Protein AF-A0A1I0D9M2-F1 (afdb_monomer_lite)

Structure (mmCIF, N/CA/C/O backbone):
data_AF-A0A1I0D9M2-F1
#
_entry.id   AF-A0A1I0D9M2-F1
#
loop_
_atom_site.group_PDB
_atom_site.id
_atom_site.type_symbol
_atom_site.label_atom_id
_atom_site.label_alt_id
_atom_site.label_comp_id
_atom_site.label_asym_id
_atom_site.label_entity_id
_atom_site.label_seq_id
_atom_site.pdbx_PDB_ins_code
_atom_site.Cartn_x
_atom_site.Cartn_y
_atom_site.Cartn_z
_atom_site.occupancy
_atom_site.B_iso_or_equiv
_atom_site.auth_seq_id
_atom_site.auth_comp_id
_atom_site.auth_asym_id
_atom_site.auth_atom_id
_atom_site.pdbx_PDB_model_num
ATOM 1 N N . MET A 1 1 ? -16.842 5.590 46.474 1.00 37.91 1 MET A N 1
ATOM 2 C CA . MET A 1 1 ? -18.288 5.302 46.517 1.00 37.91 1 MET A CA 1
ATOM 3 C C . MET A 1 1 ? -18.590 4.373 45.359 1.00 37.91 1 MET A C 1
ATOM 5 O O . MET A 1 1 ? -18.649 4.820 44.225 1.00 37.91 1 MET A O 1
ATOM 9 N N . SER A 1 2 ? -18.630 3.073 45.636 1.00 56.66 2 SER A N 1
ATOM 10 C CA . SER A 1 2 ? -19.071 2.059 44.683 1.00 56.66 2 SER A CA 1
ATOM 11 C C . SER A 1 2 ? -20.592 2.097 44.621 1.00 56.66 2 SER A C 1
ATOM 13 O O . SER A 1 2 ? -21.232 1.886 45.650 1.00 56.66 2 SER A O 1
ATOM 15 N N . ASN A 1 3 ? -21.159 2.351 43.448 1.00 47.12 3 ASN A N 1
ATOM 16 C CA . ASN A 1 3 ? -22.580 2.135 43.222 1.00 47.12 3 ASN A CA 1
ATOM 17 C C . ASN A 1 3 ? -22.729 1.269 41.973 1.00 47.12 3 ASN A C 1
ATOM 19 O O . ASN A 1 3 ? -22.484 1.724 40.862 1.00 47.12 3 ASN A O 1
ATOM 23 N N . GLN A 1 4 ? -23.088 0.006 42.185 1.00 70.19 4 GLN A N 1
ATOM 24 C CA . GLN A 1 4 ? -23.705 -0.838 41.171 1.00 70.19 4 GLN A CA 1
ATOM 25 C C . GLN A 1 4 ? -25.110 -1.210 41.658 1.00 70.19 4 GLN A C 1
ATOM 27 O O . GLN A 1 4 ? -25.259 -1.645 42.801 1.00 70.19 4 GLN A O 1
ATOM 32 N N . SER A 1 5 ? -26.104 -1.028 40.779 1.00 58.12 5 SER A N 1
ATOM 33 C CA . SER A 1 5 ? -27.363 -1.788 40.577 1.00 58.12 5 SER A CA 1
ATOM 34 C C . SER A 1 5 ? -28.495 -0.832 40.157 1.00 58.12 5 SER A C 1
ATOM 36 O O . SER A 1 5 ? -28.705 0.185 40.807 1.00 58.12 5 SER A O 1
ATOM 38 N N . GLY A 1 6 ? -29.267 -1.057 39.092 1.00 60.34 6 GLY A N 1
ATOM 39 C CA . GLY A 1 6 ? -29.330 -2.135 38.101 1.00 60.34 6 GLY A CA 1
ATOM 40 C C . GLY A 1 6 ? -30.420 -1.799 37.062 1.00 60.34 6 GLY A C 1
ATOM 41 O O . GLY A 1 6 ? -31.226 -0.908 37.317 1.00 60.34 6 GLY A O 1
ATOM 42 N N . TRP A 1 7 ? -30.448 -2.536 35.942 1.00 66.62 7 TRP A N 1
ATOM 43 C CA . TRP A 1 7 ? -31.345 -2.438 34.761 1.00 66.62 7 TRP A CA 1
ATOM 44 C C . TRP A 1 7 ? -30.847 -1.660 33.529 1.00 66.62 7 TRP A C 1
ATOM 46 O O . TRP A 1 7 ? -31.574 -1.606 32.539 1.00 66.62 7 TRP A O 1
ATOM 56 N N . ASP A 1 8 ? -29.626 -1.136 33.514 1.00 71.88 8 ASP A N 1
ATOM 57 C CA . ASP A 1 8 ? -29.024 -0.517 32.329 1.00 71.88 8 ASP A CA 1
ATOM 58 C C . ASP A 1 8 ? -27.836 -1.329 31.784 1.00 71.88 8 ASP A C 1
ATOM 60 O O . ASP A 1 8 ? -27.004 -1.844 32.530 1.00 71.88 8 ASP A O 1
ATOM 64 N N . ILE A 1 9 ? -27.781 -1.475 30.456 1.00 75.94 9 ILE A N 1
ATOM 65 C CA . ILE A 1 9 ? -26.608 -1.980 29.736 1.00 75.94 9 ILE A CA 1
ATOM 66 C C . ILE A 1 9 ? -25.934 -0.762 29.107 1.00 75.94 9 ILE A C 1
ATOM 68 O O . ILE A 1 9 ? -26.448 -0.207 28.135 1.00 75.94 9 ILE A O 1
ATOM 72 N N . ASP A 1 10 ? -24.788 -0.349 29.646 1.00 81.12 10 ASP A N 1
ATOM 73 C CA . ASP A 1 10 ? -23.969 0.692 29.029 1.00 81.12 10 ASP A CA 1
ATOM 74 C C . ASP A 1 10 ? -23.190 0.117 27.838 1.00 81.12 10 ASP A C 1
ATOM 76 O O . ASP A 1 10 ? -22.156 -0.538 27.984 1.00 81.12 10 ASP A O 1
ATOM 80 N N . LEU A 1 11 ? -23.711 0.364 26.637 1.00 87.56 11 LEU A N 1
ATOM 81 C CA . LEU A 1 11 ? -23.088 -0.057 25.386 1.00 87.56 11 LEU A CA 1
ATOM 82 C C . LEU A 1 11 ? -21.946 0.868 24.943 1.00 87.56 11 LEU A C 1
ATOM 84 O O . LEU A 1 11 ? -21.278 0.539 23.969 1.00 87.56 11 LEU A O 1
ATOM 88 N N . SER A 1 12 ? -21.696 2.002 25.606 1.00 88.31 12 SER A N 1
ATOM 89 C CA . SER A 1 12 ? -20.706 2.986 25.140 1.00 88.31 12 SER A CA 1
ATOM 90 C C . SER A 1 12 ? -19.287 2.416 25.107 1.00 88.31 12 SER A C 1
ATOM 92 O O . SER A 1 12 ? -18.595 2.530 24.098 1.00 88.31 12 SER A O 1
ATOM 94 N N . SER A 1 13 ? -18.885 1.715 26.168 1.00 85.38 13 SER A N 1
ATOM 95 C CA . SER A 1 13 ? -17.588 1.035 26.245 1.00 85.38 13 SER A CA 1
ATOM 96 C C . SER A 1 13 ? -17.440 -0.065 25.188 1.00 85.38 13 SER A C 1
ATOM 98 O O . SER A 1 13 ? -16.387 -0.196 24.563 1.00 85.38 13 SER A O 1
ATOM 100 N N . LEU A 1 14 ? -18.517 -0.814 24.928 1.00 88.31 14 LEU A N 1
ATOM 101 C CA . LEU A 1 14 ? -18.558 -1.821 23.873 1.00 88.31 14 LEU A CA 1
ATOM 102 C C . LEU A 1 14 ? -18.393 -1.162 22.497 1.00 88.31 14 LEU A C 1
ATOM 104 O O . LEU A 1 14 ? -17.526 -1.569 21.732 1.00 88.31 14 LEU A O 1
ATOM 108 N N . LEU A 1 15 ? -19.169 -0.119 22.198 1.00 89.94 15 LEU A N 1
ATOM 109 C CA . LEU A 1 15 ? -19.098 0.620 20.934 1.00 89.94 15 LEU A CA 1
ATOM 110 C C . LEU A 1 15 ? -17.716 1.230 20.695 1.00 89.94 15 LEU A C 1
ATOM 112 O O . LEU A 1 15 ? -17.219 1.164 19.571 1.00 89.94 15 LEU A O 1
ATOM 116 N N . GLN A 1 16 ? -17.077 1.760 21.741 1.00 89.88 16 GLN A N 1
ATOM 117 C CA . GLN A 1 16 ? -15.710 2.266 21.647 1.00 89.88 16 GLN A CA 1
ATOM 118 C C . GLN A 1 16 ? -14.741 1.136 21.290 1.00 89.88 16 GLN A C 1
ATOM 120 O O . GLN A 1 16 ? -14.018 1.247 20.310 1.00 89.88 16 GLN A O 1
ATOM 125 N N . SER A 1 17 ? -14.804 0.004 22.002 1.00 89.25 17 SER A N 1
ATOM 126 C CA . SER A 1 17 ? -13.915 -1.135 21.736 1.00 89.25 17 SER A CA 1
ATOM 127 C C . SER A 1 17 ? -14.071 -1.710 20.324 1.00 89.25 17 SER A C 1
ATOM 129 O O . SER A 1 17 ? -13.096 -2.142 19.718 1.00 89.25 17 SER A O 1
ATOM 131 N N . TYR A 1 18 ? -15.289 -1.714 19.775 1.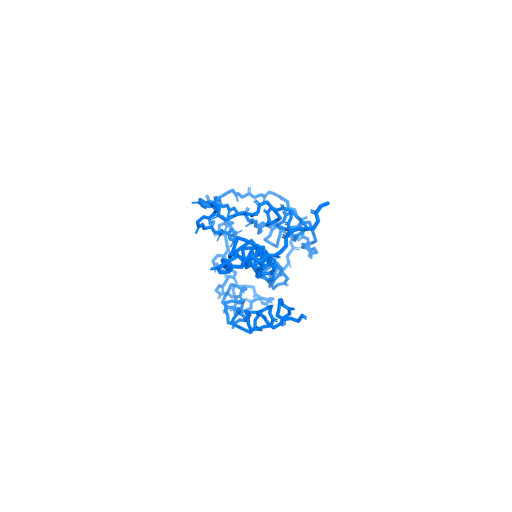00 91.00 18 TYR A N 1
ATOM 132 C CA . TYR A 1 18 ? -15.520 -2.137 18.395 1.00 91.00 18 TYR A CA 1
ATOM 133 C C . TYR A 1 18 ? -15.001 -1.105 17.395 1.00 91.00 18 TYR A C 1
ATOM 135 O O . TYR A 1 18 ? -14.408 -1.502 16.398 1.00 91.00 18 TYR A O 1
ATOM 143 N N . SER A 1 19 ? -15.189 0.189 17.663 1.00 91.25 19 SER A N 1
ATOM 144 C CA . SER A 1 1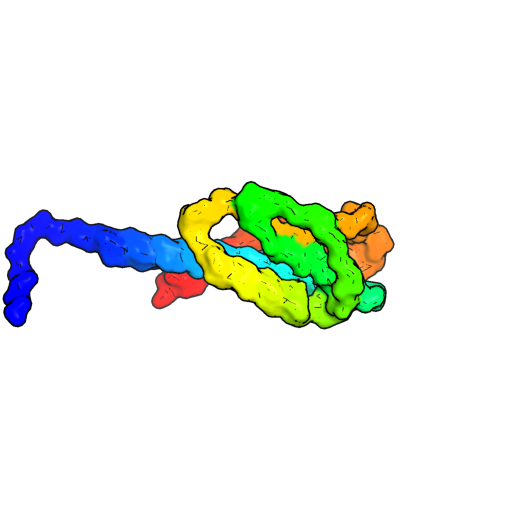9 ? -14.644 1.264 16.823 1.00 91.25 19 SER A CA 1
ATOM 145 C C . SER A 1 19 ? -13.118 1.191 16.754 1.00 91.25 19 SER A C 1
ATOM 147 O O . SER A 1 19 ? -12.569 1.156 15.659 1.00 91.25 19 SER A O 1
ATOM 149 N N . ASP A 1 20 ? -12.447 1.044 17.899 1.00 92.19 20 ASP A N 1
ATOM 150 C CA . ASP A 1 20 ? -10.984 0.945 17.968 1.00 92.19 20 ASP A CA 1
ATOM 151 C C . ASP A 1 20 ? -10.468 -0.267 17.173 1.00 92.19 20 ASP A C 1
ATOM 153 O O . ASP A 1 20 ? -9.530 -0.162 16.387 1.00 92.19 20 ASP A O 1
ATOM 157 N N . ARG A 1 21 ? -11.138 -1.421 17.299 1.00 93.69 21 ARG A N 1
ATOM 158 C CA . ARG A 1 21 ? -10.778 -2.638 16.552 1.00 93.69 21 ARG A CA 1
ATOM 159 C C . ARG A 1 21 ? -11.016 -2.500 15.051 1.00 93.69 21 ARG A C 1
ATOM 161 O O . ARG A 1 21 ? -10.276 -3.091 14.269 1.00 93.69 21 ARG A O 1
ATOM 168 N N . LEU A 1 22 ? -12.045 -1.764 14.633 1.00 93.75 22 LEU A N 1
ATOM 169 C CA . LEU A 1 22 ? -12.274 -1.470 13.217 1.00 93.75 22 LEU A CA 1
ATOM 170 C C . LEU A 1 22 ? -11.197 -0.530 12.669 1.00 93.75 22 LEU A C 1
ATOM 172 O O . LEU A 1 22 ? -10.699 -0.770 11.569 1.00 93.75 22 LEU A O 1
ATOM 176 N N . ASP A 1 23 ? -10.794 0.480 13.439 1.00 95.06 23 ASP A N 1
ATOM 177 C CA . ASP A 1 23 ? -9.702 1.377 13.064 1.00 95.06 23 ASP A CA 1
ATOM 178 C C . ASP A 1 23 ? -8.386 0.602 12.904 1.00 95.06 23 ASP A C 1
ATOM 180 O O . ASP A 1 23 ? -7.710 0.738 11.881 1.00 95.06 23 ASP A O 1
ATOM 184 N N . ASP A 1 24 ? -8.055 -0.269 13.859 1.00 95.88 24 ASP A N 1
ATOM 185 C CA . ASP A 1 24 ? -6.876 -1.136 13.785 1.00 95.88 24 ASP A CA 1
ATOM 186 C C . ASP A 1 24 ? -6.946 -2.090 12.586 1.00 95.88 24 ASP A C 1
ATOM 188 O O . ASP A 1 24 ? -5.973 -2.228 11.842 1.00 95.88 24 ASP A O 1
ATOM 192 N N . PHE A 1 25 ? -8.112 -2.693 12.332 1.00 97.06 25 PHE A N 1
ATOM 193 C CA . PHE A 1 25 ? -8.329 -3.560 11.173 1.00 97.06 25 PHE A CA 1
ATOM 194 C C . PHE A 1 25 ? -8.019 -2.835 9.858 1.00 97.06 25 PHE A C 1
ATOM 196 O O . PHE A 1 25 ? -7.283 -3.360 9.016 1.00 97.06 25 PHE A O 1
ATOM 203 N N . VAL A 1 26 ? -8.552 -1.623 9.679 1.00 97.19 26 VAL A N 1
ATOM 204 C CA . VAL A 1 26 ? -8.356 -0.826 8.460 1.00 97.19 26 VAL A CA 1
ATOM 205 C C . VAL A 1 26 ? -6.890 -0.432 8.295 1.00 97.19 26 VAL A C 1
ATOM 207 O O . VAL A 1 26 ? -6.340 -0.582 7.200 1.00 97.19 26 VAL A O 1
ATOM 210 N N . LYS A 1 27 ? -6.229 0.008 9.372 1.00 97.75 27 LYS A N 1
ATOM 211 C CA . LYS A 1 27 ? -4.800 0.364 9.362 1.00 97.75 27 LYS A CA 1
ATOM 212 C C . LYS A 1 27 ? -3.925 -0.829 8.982 1.00 97.75 27 LYS A C 1
ATOM 214 O O . LYS A 1 27 ? -3.084 -0.714 8.090 1.00 97.75 27 LYS A O 1
ATOM 219 N N . MET A 1 28 ? -4.160 -1.987 9.602 1.00 97.94 28 MET A N 1
ATOM 220 C CA . MET A 1 28 ? -3.420 -3.221 9.323 1.00 97.94 28 MET A CA 1
ATOM 221 C C . MET A 1 28 ? -3.625 -3.694 7.882 1.00 97.94 28 MET A C 1
ATOM 223 O O . MET A 1 28 ? -2.655 -4.030 7.197 1.00 97.94 28 MET A O 1
ATOM 227 N N . LEU A 1 29 ? -4.870 -3.694 7.394 1.00 98.44 29 LEU A N 1
ATOM 228 C CA . LEU A 1 29 ? -5.174 -4.108 6.026 1.00 98.44 29 LEU A CA 1
ATOM 229 C C . LEU A 1 29 ? -4.543 -3.153 5.008 1.00 98.44 29 LEU A C 1
ATOM 231 O O . LEU A 1 29 ? -3.881 -3.606 4.071 1.00 98.44 29 LEU A O 1
ATOM 235 N N . GLY A 1 30 ? -4.688 -1.842 5.217 1.00 98.44 30 GLY A N 1
ATOM 236 C CA . GLY A 1 30 ? -4.091 -0.812 4.369 1.00 98.44 30 GLY A CA 1
ATOM 237 C C . GLY A 1 30 ? -2.571 -0.941 4.286 1.00 98.44 30 GLY A C 1
ATOM 238 O O . GLY A 1 30 ? -2.009 -0.925 3.188 1.00 98.44 30 GLY A O 1
ATOM 239 N N . LEU A 1 31 ? -1.900 -1.164 5.423 1.00 98.69 31 LEU A N 1
ATOM 240 C CA . LEU A 1 31 ? -0.451 -1.360 5.457 1.00 98.69 31 LEU A CA 1
ATOM 241 C C . LEU A 1 31 ? -0.040 -2.608 4.677 1.00 98.69 31 LEU A C 1
ATOM 243 O O . LEU A 1 31 ? 0.965 -2.595 3.962 1.00 98.69 31 LEU A O 1
ATOM 247 N N . ARG A 1 32 ? -0.799 -3.698 4.811 1.00 98.56 32 ARG A N 1
ATOM 248 C CA . ARG A 1 32 ? -0.489 -4.967 4.150 1.00 98.56 32 ARG A CA 1
ATOM 249 C C . ARG A 1 32 ? -0.650 -4.870 2.637 1.00 98.56 32 ARG A C 1
ATOM 251 O O . ARG A 1 32 ? 0.225 -5.335 1.905 1.00 98.56 32 ARG A O 1
ATOM 258 N N . VAL A 1 33 ? -1.697 -4.183 2.177 1.00 98.81 33 VAL A N 1
ATOM 259 C CA . VAL A 1 33 ? -1.899 -3.850 0.760 1.00 98.81 33 VAL A CA 1
ATOM 260 C C . VAL A 1 33 ? -0.750 -2.988 0.243 1.00 98.81 33 VAL A C 1
ATOM 262 O O . VAL A 1 33 ? -0.103 -3.379 -0.728 1.00 98.81 33 VAL A O 1
ATOM 265 N N . LEU A 1 34 ? -0.432 -1.870 0.909 1.00 98.81 34 LEU A N 1
ATOM 266 C CA . LEU A 1 34 ? 0.679 -0.996 0.514 1.00 98.81 34 LEU A CA 1
ATOM 267 C C . LEU A 1 34 ? 1.999 -1.771 0.432 1.00 98.81 34 LEU A C 1
ATOM 269 O O . LEU A 1 34 ? 2.701 -1.706 -0.576 1.00 98.81 34 LEU A O 1
ATOM 273 N N . SER A 1 35 ? 2.320 -2.534 1.474 1.00 98.69 35 SER A N 1
ATOM 274 C CA . SER A 1 35 ? 3.551 -3.323 1.543 1.00 98.69 35 SER A CA 1
ATOM 275 C C . SER A 1 35 ? 3.615 -4.347 0.411 1.00 98.69 35 SER A C 1
ATOM 277 O O . SER A 1 35 ? 4.655 -4.496 -0.225 1.00 98.69 35 SER A O 1
ATOM 279 N N . SER A 1 36 ? 2.505 -5.020 0.102 1.00 98.75 36 SER A N 1
ATOM 280 C CA . SER A 1 36 ? 2.429 -5.974 -1.007 1.00 98.75 36 SER A CA 1
ATOM 281 C C . SER A 1 36 ? 2.686 -5.299 -2.360 1.00 98.75 36 SER A C 1
ATOM 283 O O . SER A 1 36 ? 3.534 -5.769 -3.124 1.00 98.75 36 SER A O 1
ATOM 285 N N . LEU A 1 37 ? 2.051 -4.152 -2.621 1.00 98.69 37 LEU A N 1
ATOM 286 C CA . LEU A 1 37 ? 2.251 -3.374 -3.848 1.00 98.69 37 LEU A CA 1
ATOM 287 C C . LEU A 1 37 ? 3.711 -2.934 -4.004 1.00 98.69 37 LEU A C 1
ATOM 289 O O . LEU A 1 37 ? 4.325 -3.156 -5.052 1.00 98.69 37 LEU A O 1
ATOM 293 N N . VAL A 1 38 ? 4.300 -2.372 -2.947 1.00 98.50 38 VAL A N 1
ATOM 294 C CA . VAL A 1 38 ? 5.696 -1.914 -2.922 1.00 98.50 38 VAL A CA 1
ATOM 295 C C . VAL A 1 38 ? 6.657 -3.080 -3.158 1.00 98.50 38 VAL A C 1
ATOM 297 O O . VAL A 1 38 ? 7.543 -2.999 -4.014 1.00 98.50 38 VAL A O 1
ATOM 300 N N . MET A 1 39 ? 6.473 -4.195 -2.451 1.00 98.50 39 MET A N 1
ATOM 301 C CA . MET A 1 39 ? 7.400 -5.328 -2.509 1.00 98.50 39 MET A CA 1
ATOM 302 C C . MET A 1 39 ? 7.298 -6.128 -3.811 1.00 98.50 39 MET A C 1
ATOM 304 O O . MET A 1 39 ? 8.315 -6.638 -4.284 1.00 98.50 39 MET A O 1
ATOM 308 N N . LYS A 1 40 ? 6.115 -6.198 -4.431 1.00 98.44 40 LYS A N 1
ATOM 309 C CA . LYS A 1 40 ? 5.918 -6.827 -5.751 1.00 98.44 40 LYS A CA 1
ATOM 310 C C . LYS A 1 40 ? 6.277 -5.903 -6.915 1.00 98.44 40 LYS A C 1
ATOM 312 O O . LYS A 1 40 ? 6.449 -6.375 -8.037 1.00 98.44 40 LYS A O 1
ATOM 317 N N . SER A 1 41 ? 6.408 -4.600 -6.669 1.00 98.38 41 SER A N 1
ATOM 318 C CA . SER A 1 41 ? 6.794 -3.643 -7.704 1.00 98.38 41 SER A CA 1
ATOM 319 C C . SER A 1 41 ? 8.187 -3.955 -8.263 1.00 98.38 41 SER A C 1
ATOM 321 O O . SER A 1 41 ? 9.108 -4.216 -7.479 1.00 98.38 41 SER A O 1
ATOM 323 N N . PRO A 1 42 ? 8.376 -3.891 -9.593 1.00 98.00 42 PRO A N 1
ATOM 324 C CA . PRO A 1 42 ? 9.677 -4.096 -10.214 1.00 98.00 42 PRO A CA 1
ATOM 325 C C . PRO A 1 42 ? 10.661 -2.993 -9.811 1.00 98.00 42 PRO A C 1
ATOM 327 O O . PRO A 1 42 ? 10.277 -1.840 -9.596 1.00 98.00 42 PRO A O 1
ATOM 330 N N . VAL A 1 43 ? 11.947 -3.339 -9.752 1.00 97.69 43 VAL A N 1
ATOM 331 C CA . VAL A 1 43 ? 13.012 -2.390 -9.409 1.00 97.69 43 VAL A CA 1
ATOM 332 C C . VAL A 1 43 ? 13.960 -2.210 -10.581 1.00 97.69 43 VAL A C 1
ATOM 334 O O . VAL A 1 43 ? 14.570 -3.166 -11.054 1.00 97.69 43 VAL A O 1
ATOM 337 N N . ASP A 1 44 ? 14.108 -0.958 -10.999 1.00 96.25 44 ASP A N 1
ATOM 338 C CA . ASP A 1 44 ? 15.197 -0.489 -11.858 1.00 96.25 44 ASP A CA 1
ATOM 339 C C . ASP A 1 44 ? 16.026 0.562 -11.093 1.00 96.25 44 ASP A C 1
ATOM 341 O O . ASP A 1 44 ? 16.926 0.234 -10.308 1.00 96.25 44 ASP A O 1
ATOM 345 N N . THR A 1 45 ? 15.631 1.834 -11.186 1.00 97.25 45 THR A N 1
ATOM 346 C CA . THR A 1 45 ? 16.200 2.925 -10.378 1.00 97.25 45 THR A CA 1
ATOM 347 C C . THR A 1 45 ? 15.634 2.973 -8.958 1.00 97.25 45 THR A C 1
ATOM 349 O O . THR A 1 45 ? 16.277 3.513 -8.063 1.00 97.25 45 THR A O 1
ATOM 352 N N . GLY A 1 46 ? 14.457 2.377 -8.741 1.00 97.62 46 GLY A N 1
ATOM 353 C CA . GLY A 1 46 ? 13.669 2.502 -7.511 1.00 97.62 46 GLY A CA 1
ATOM 354 C C . GLY A 1 46 ? 12.561 3.558 -7.590 1.00 97.62 46 GLY A C 1
ATOM 355 O O . GLY A 1 46 ? 11.798 3.681 -6.640 1.00 97.62 46 GLY A O 1
ATOM 356 N N . ARG A 1 47 ? 12.423 4.288 -8.710 1.00 97.94 47 ARG A N 1
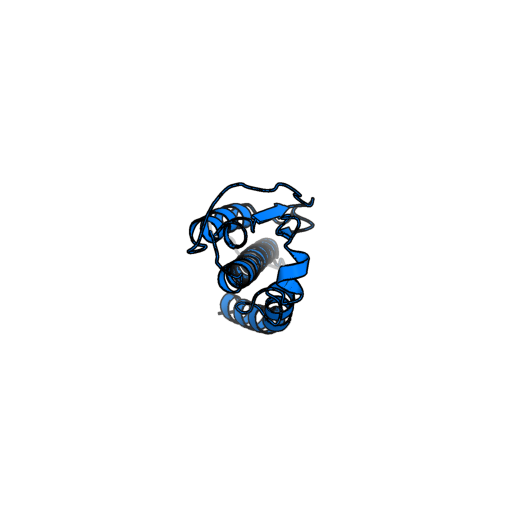ATOM 357 C CA . ARG A 1 47 ? 11.397 5.340 -8.873 1.00 97.94 47 ARG A CA 1
ATOM 358 C C . ARG A 1 47 ? 9.972 4.801 -8.767 1.00 97.94 47 ARG A C 1
ATOM 360 O O . ARG A 1 47 ? 9.164 5.354 -8.032 1.00 97.94 47 ARG A O 1
ATOM 367 N N . PHE A 1 48 ? 9.681 3.698 -9.462 1.00 98.38 48 PHE A N 1
ATOM 368 C CA . PHE A 1 48 ? 8.344 3.101 -9.455 1.00 98.38 48 PHE A CA 1
ATOM 369 C C . PHE A 1 48 ? 7.944 2.593 -8.069 1.00 98.38 48 PHE A C 1
ATOM 371 O O . PHE A 1 48 ? 6.933 3.025 -7.525 1.00 98.38 48 PHE A O 1
ATOM 378 N N . ARG A 1 49 ? 8.783 1.742 -7.464 1.00 98.19 49 ARG A N 1
ATOM 379 C CA . ARG A 1 49 ? 8.597 1.260 -6.087 1.00 98.19 49 ARG A CA 1
ATOM 380 C C . ARG A 1 49 ? 8.470 2.417 -5.087 1.00 98.19 49 ARG A C 1
ATOM 382 O O . ARG A 1 49 ? 7.642 2.339 -4.188 1.00 98.19 49 ARG A O 1
ATOM 389 N N . GLY A 1 50 ? 9.237 3.487 -5.299 1.00 97.81 50 GLY A N 1
ATOM 390 C CA . GLY A 1 50 ? 9.270 4.713 -4.501 1.00 97.81 50 GLY A CA 1
ATOM 391 C C . GLY A 1 50 ? 8.059 5.651 -4.611 1.00 97.81 50 GLY A C 1
ATOM 392 O O . GLY A 1 50 ? 8.028 6.650 -3.897 1.00 97.81 50 GLY A O 1
ATOM 393 N N . ASN A 1 5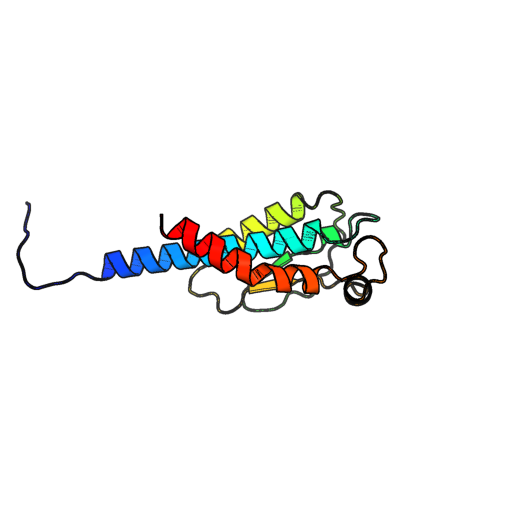1 ? 7.107 5.384 -5.512 1.00 98.00 51 ASN A N 1
ATOM 394 C CA . ASN A 1 51 ? 6.000 6.302 -5.830 1.00 98.00 51 ASN A CA 1
ATOM 395 C C . ASN A 1 51 ? 4.630 5.867 -5.298 1.00 98.00 51 ASN A C 1
ATOM 397 O O . ASN A 1 51 ? 3.661 6.616 -5.443 1.00 98.00 51 ASN A O 1
ATOM 401 N N . TRP A 1 52 ? 4.535 4.688 -4.678 1.00 98.31 52 TRP A N 1
ATOM 402 C CA . TRP A 1 52 ? 3.319 4.334 -3.953 1.00 98.31 52 TRP A CA 1
ATOM 403 C C . TRP A 1 52 ? 3.122 5.284 -2.775 1.00 98.31 52 TRP A C 1
ATOM 405 O O . TRP A 1 52 ? 4.074 5.612 -2.073 1.00 98.31 52 TRP A O 1
ATOM 415 N N . HIS A 1 53 ? 1.894 5.731 -2.558 1.00 97.88 53 HIS A N 1
ATOM 416 C CA . HIS A 1 53 ? 1.552 6.573 -1.418 1.00 97.88 53 HIS A CA 1
ATOM 417 C C . HIS A 1 53 ? 0.076 6.414 -1.057 1.00 97.88 53 HIS A C 1
ATOM 419 O O . HIS A 1 53 ? -0.719 5.890 -1.843 1.00 97.88 53 HIS A O 1
ATOM 425 N N . VAL A 1 54 ? -0.262 6.847 0.158 1.00 98.38 54 VAL A N 1
ATOM 426 C CA . VAL A 1 54 ? -1.611 6.771 0.722 1.00 98.38 54 VAL A CA 1
ATOM 427 C C . VAL A 1 54 ? -2.218 8.169 0.765 1.00 98.38 54 VAL A C 1
ATOM 429 O O . VAL A 1 54 ? -1.555 9.115 1.187 1.00 98.38 54 VAL A O 1
ATOM 432 N N . SER A 1 55 ? -3.478 8.297 0.358 1.00 97.94 55 SER A N 1
ATOM 433 C CA . SER A 1 55 ? -4.275 9.518 0.525 1.00 97.94 55 SER A CA 1
ATOM 434 C C . SER A 1 55 ? -5.699 9.181 0.975 1.00 97.94 55 SER A C 1
ATOM 436 O O . SER A 1 55 ? -6.162 8.049 0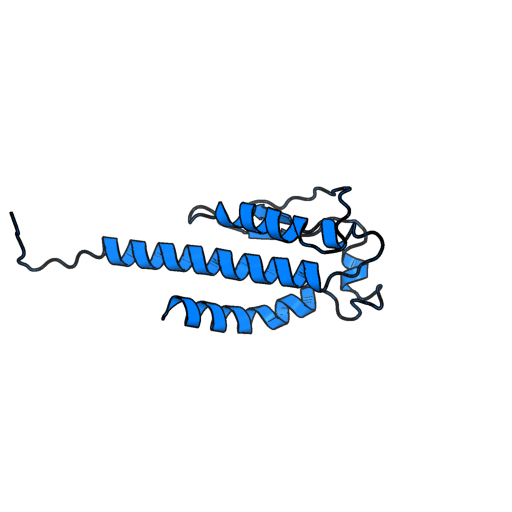.814 1.00 97.94 55 SER A O 1
ATOM 438 N N . PHE A 1 56 ? -6.387 10.157 1.570 1.00 98.19 56 PHE A N 1
ATOM 439 C CA . PHE A 1 56 ? -7.731 9.985 2.122 1.00 98.19 56 PHE A CA 1
ATOM 440 C C . PHE A 1 56 ? -8.747 10.872 1.416 1.00 98.19 56 PHE A C 1
ATOM 442 O O . PHE A 1 56 ? -8.463 12.031 1.116 1.00 98.19 56 PHE A O 1
ATOM 449 N N . ASN A 1 57 ? -9.948 10.331 1.207 1.00 97.25 57 ASN A N 1
ATOM 450 C CA . ASN A 1 57 ? -11.147 10.970 0.647 1.00 97.25 57 ASN A CA 1
ATOM 451 C C . ASN A 1 57 ? -11.017 11.493 -0.795 1.00 97.25 57 ASN A C 1
ATOM 453 O O . ASN A 1 57 ? -12.023 11.655 -1.481 1.00 97.25 57 ASN A O 1
ATOM 457 N N . LYS A 1 58 ? -9.798 11.714 -1.290 1.00 97.12 58 LYS A N 1
ATOM 458 C CA . LYS A 1 58 ? -9.504 12.174 -2.641 1.00 97.12 58 LYS A CA 1
ATOM 459 C C . LYS A 1 58 ? -8.203 11.550 -3.138 1.00 97.12 58 LYS A C 1
ATOM 461 O O . LYS A 1 58 ? -7.221 11.536 -2.404 1.00 97.12 58 LYS A O 1
ATOM 466 N N . GLU A 1 59 ? -8.211 11.111 -4.393 1.00 96.12 59 GLU A N 1
ATOM 467 C CA . GLU A 1 59 ? -7.015 10.668 -5.112 1.00 96.12 59 GLU A CA 1
ATOM 468 C C . GLU A 1 59 ? -5.934 11.758 -5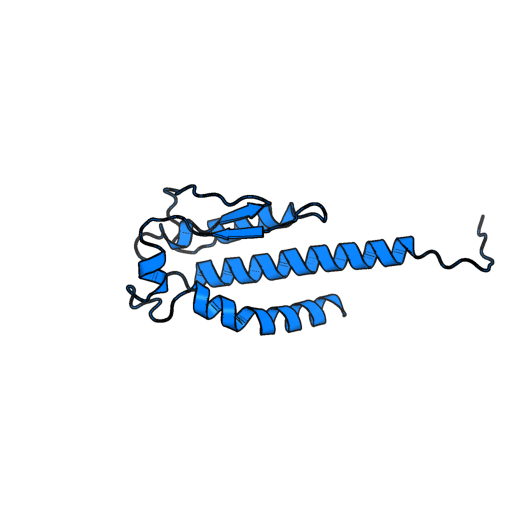.146 1.00 96.12 59 GLU A C 1
ATOM 470 O O . GLU A 1 59 ? -6.219 12.959 -5.245 1.00 96.12 59 GLU A O 1
ATOM 475 N N . ASP A 1 60 ? -4.681 11.316 -5.127 1.00 96.12 60 ASP A N 1
ATOM 476 C CA . ASP A 1 60 ? -3.500 12.162 -5.258 1.00 96.12 60 ASP A CA 1
ATOM 477 C C . ASP A 1 60 ? -2.688 11.686 -6.468 1.00 96.12 60 ASP A C 1
ATOM 479 O O . ASP A 1 60 ? -2.093 10.609 -6.509 1.00 96.12 60 ASP A O 1
ATOM 483 N N . MET A 1 61 ? -2.705 12.518 -7.507 1.00 95.62 61 MET A N 1
ATOM 484 C CA . MET A 1 61 ? -2.050 12.234 -8.782 1.00 95.62 61 MET A CA 1
ATOM 485 C C . MET A 1 61 ? -0.591 12.707 -8.806 1.00 95.62 61 MET A C 1
ATOM 487 O O . MET A 1 61 ? 0.029 12.731 -9.872 1.00 95.62 61 MET A O 1
ATOM 491 N N . THR A 1 62 ? -0.042 13.101 -7.653 1.00 96.19 62 THR A N 1
ATOM 492 C CA . THR A 1 62 ? 1.343 13.551 -7.533 1.00 96.19 62 THR A CA 1
ATOM 493 C C . THR A 1 62 ? 2.309 12.457 -7.982 1.00 96.19 62 THR A C 1
ATOM 495 O O . THR A 1 62 ? 2.183 11.282 -7.637 1.00 96.19 62 THR A O 1
ATOM 498 N N . GLN A 1 63 ? 3.298 12.871 -8.770 1.00 97.06 63 GLN A N 1
ATOM 499 C CA . GLN A 1 63 ? 4.425 12.044 -9.177 1.00 97.06 63 GLN A CA 1
ATOM 500 C C . GLN A 1 63 ? 5.652 12.526 -8.423 1.00 97.06 63 GLN A C 1
ATOM 502 O O . GLN A 1 63 ? 6.010 13.703 -8.483 1.00 97.06 63 GLN A O 1
ATOM 507 N N . PHE A 1 64 ? 6.298 11.613 -7.718 1.00 94.31 64 PHE A N 1
ATOM 508 C CA . PHE A 1 64 ? 7.465 11.925 -6.919 1.00 94.31 64 PHE A CA 1
ATOM 509 C C . PHE A 1 64 ? 8.748 11.524 -7.650 1.00 94.31 64 PHE A C 1
ATOM 511 O O . PHE A 1 64 ? 8.795 10.526 -8.369 1.00 94.31 64 PHE A O 1
ATOM 518 N N . GLU A 1 65 ? 9.830 12.265 -7.420 1.00 94.25 65 GLU A N 1
ATOM 519 C CA . GLU A 1 65 ? 11.153 11.932 -7.974 1.00 94.25 65 GLU A CA 1
ATOM 520 C C . GLU A 1 65 ? 11.990 11.034 -7.050 1.00 94.25 65 GLU A C 1
ATOM 522 O O . GLU A 1 65 ? 13.132 10.693 -7.361 1.00 94.25 65 GLU A O 1
ATOM 527 N N . ASN A 1 66 ? 11.424 10.626 -5.912 1.00 88.12 66 ASN A N 1
ATOM 528 C CA . ASN A 1 66 ? 12.092 9.783 -4.928 1.00 88.12 66 ASN A CA 1
ATOM 529 C C . ASN A 1 66 ? 12.504 8.444 -5.552 1.00 88.12 66 ASN A C 1
ATOM 531 O O . ASN A 1 66 ? 11.730 7.799 -6.264 1.00 88.12 66 ASN A O 1
ATOM 535 N N . LEU A 1 67 ? 13.703 7.984 -5.204 1.00 97.31 67 LEU A N 1
ATOM 536 C CA . LEU A 1 67 ? 14.193 6.663 -5.572 1.00 97.31 67 LEU A CA 1
ATOM 537 C C . LEU A 1 67 ? 14.273 5.803 -4.316 1.00 97.31 67 LEU A C 1
ATOM 539 O O . LEU A 1 67 ? 15.108 6.050 -3.449 1.00 97.31 67 LEU A O 1
ATOM 543 N N . ASP A 1 68 ? 13.433 4.774 -4.238 1.00 97.50 68 ASP A N 1
ATOM 544 C CA . ASP A 1 68 ? 13.445 3.828 -3.126 1.00 97.50 68 ASP A CA 1
ATOM 545 C C . ASP A 1 68 ? 13.455 2.391 -3.654 1.00 97.50 68 ASP A C 1
ATOM 547 O O . ASP A 1 68 ? 12.435 1.811 -4.029 1.00 97.50 68 ASP A O 1
ATOM 551 N N . LYS A 1 69 ? 14.655 1.803 -3.714 1.00 98.19 69 LYS A N 1
ATOM 552 C CA . LYS A 1 69 ? 14.831 0.416 -4.165 1.00 98.19 69 LYS A CA 1
ATOM 553 C C . LYS A 1 69 ? 14.376 -0.597 -3.120 1.00 98.19 69 LYS A C 1
ATOM 555 O O . LYS A 1 69 ? 13.978 -1.701 -3.494 1.00 98.19 69 LYS A O 1
ATOM 560 N N . THR A 1 70 ? 14.456 -0.263 -1.833 1.00 98.19 70 THR A N 1
ATOM 561 C CA . THR A 1 70 ? 14.085 -1.195 -0.760 1.00 98.19 70 THR A CA 1
ATOM 562 C C . THR A 1 70 ? 12.585 -1.157 -0.499 1.00 98.19 70 THR A C 1
ATOM 564 O O . THR A 1 70 ? 12.018 -2.185 -0.150 1.00 98.19 70 THR A O 1
ATOM 567 N N . GLY A 1 71 ? 11.944 -0.009 -0.732 1.00 98.00 71 GLY A N 1
ATOM 568 C CA . GLY A 1 71 ? 10.548 0.249 -0.386 1.00 98.00 71 GLY A CA 1
ATOM 569 C C . GLY A 1 71 ? 10.357 0.672 1.072 1.00 98.00 71 GLY A C 1
ATOM 570 O O . GLY A 1 71 ? 9.231 0.925 1.493 1.00 98.00 71 GLY A O 1
ATOM 571 N N . ALA A 1 72 ? 11.436 0.739 1.857 1.00 98.12 72 ALA A N 1
ATOM 572 C CA . ALA A 1 72 ? 11.360 0.993 3.291 1.00 98.12 72 ALA A CA 1
ATOM 573 C C . ALA A 1 72 ? 10.864 2.409 3.611 1.00 98.12 72 ALA A C 1
ATOM 575 O O . ALA A 1 72 ? 10.136 2.595 4.586 1.00 98.12 72 ALA A O 1
ATOM 576 N N . ILE A 1 73 ? 11.235 3.400 2.795 1.00 97.62 73 ILE A N 1
ATOM 577 C CA . ILE A 1 73 ? 10.799 4.785 2.990 1.00 97.62 73 ILE A CA 1
ATOM 578 C C . ILE A 1 73 ? 9.309 4.869 2.685 1.00 97.62 73 ILE A C 1
ATOM 580 O O . ILE A 1 73 ? 8.548 5.379 3.501 1.00 97.62 73 ILE A O 1
ATOM 584 N N . VAL A 1 74 ? 8.885 4.296 1.559 1.00 97.62 74 VAL A N 1
ATOM 585 C CA . VAL A 1 74 ? 7.477 4.304 1.147 1.00 97.62 74 VAL A CA 1
ATOM 586 C C . VAL A 1 74 ? 6.572 3.614 2.162 1.00 97.62 74 VAL A C 1
ATOM 588 O O . VAL A 1 74 ? 5.541 4.168 2.534 1.00 97.62 74 VAL A O 1
ATOM 591 N N . ILE A 1 75 ? 6.961 2.429 2.639 1.00 98.62 75 ILE A N 1
ATOM 592 C CA . ILE A 1 75 ? 6.183 1.688 3.639 1.00 98.62 75 ILE A CA 1
ATOM 593 C C . ILE A 1 75 ? 6.104 2.481 4.946 1.00 98.62 75 ILE A C 1
ATOM 595 O O . ILE A 1 75 ? 5.025 2.599 5.516 1.00 98.62 75 ILE A O 1
ATOM 599 N N . SER A 1 76 ? 7.213 3.075 5.395 1.00 98.44 76 SER A N 1
ATOM 600 C CA . SER A 1 76 ? 7.245 3.891 6.615 1.00 98.44 76 SER A CA 1
ATOM 601 C C . SER A 1 76 ? 6.359 5.138 6.508 1.00 98.44 76 SER A C 1
ATOM 603 O O . SER A 1 76 ? 5.543 5.407 7.388 1.00 98.44 76 SER A O 1
ATOM 605 N N . THR A 1 77 ? 6.454 5.883 5.403 1.00 97.81 77 THR A N 1
ATOM 606 C CA . THR A 1 77 ? 5.615 7.067 5.171 1.00 97.81 77 THR A CA 1
ATOM 607 C C . THR A 1 77 ? 4.140 6.697 5.027 1.00 97.81 77 THR A C 1
ATOM 609 O O . THR A 1 77 ? 3.280 7.398 5.556 1.00 97.81 77 THR A O 1
ATOM 612 N N . GLY A 1 78 ? 3.830 5.586 4.359 1.00 98.25 78 GLY A N 1
ATOM 613 C CA . GLY A 1 78 ? 2.459 5.103 4.242 1.00 98.25 78 GLY A CA 1
ATOM 614 C C . GLY A 1 78 ? 1.882 4.584 5.559 1.00 98.25 78 GLY A C 1
ATOM 615 O O . GLY A 1 78 ? 0.716 4.849 5.827 1.00 98.25 78 GLY A O 1
ATOM 616 N N . GLN A 1 79 ? 2.685 3.939 6.415 1.00 98.56 79 GLN A N 1
ATOM 617 C CA . GLN A 1 79 ? 2.277 3.606 7.785 1.00 98.56 79 GLN A CA 1
ATOM 618 C C . GLN A 1 79 ? 1.902 4.872 8.554 1.00 98.56 79 GLN A C 1
ATOM 620 O O . GLN A 1 79 ? 0.813 4.942 9.106 1.00 98.56 79 GLN A O 1
ATOM 625 N N . ALA A 1 80 ? 2.759 5.897 8.524 1.00 98.38 80 ALA A N 1
ATOM 626 C CA . ALA A 1 80 ? 2.483 7.158 9.208 1.00 98.38 80 ALA A CA 1
ATOM 627 C C . ALA A 1 80 ? 1.205 7.844 8.687 1.00 98.38 80 ALA A C 1
ATOM 629 O O . ALA A 1 80 ? 0.465 8.447 9.462 1.00 98.38 80 ALA A O 1
ATOM 630 N N . ALA A 1 81 ? 0.920 7.739 7.384 1.00 97.94 81 ALA A N 1
ATOM 631 C CA . ALA A 1 81 ? -0.336 8.219 6.813 1.00 97.94 81 ALA A CA 1
ATOM 632 C C . ALA A 1 81 ? -1.540 7.402 7.316 1.00 97.94 81 ALA A C 1
ATOM 634 O O . ALA A 1 81 ? -2.542 7.983 7.723 1.00 97.94 81 ALA A O 1
ATOM 635 N N . LEU A 1 82 ? -1.437 6.069 7.335 1.00 98.25 82 LEU A N 1
ATOM 636 C CA . LEU A 1 82 ? -2.481 5.172 7.842 1.00 98.25 82 LEU A CA 1
ATOM 637 C C . LEU A 1 82 ? -2.726 5.351 9.343 1.00 98.25 82 LEU A C 1
ATOM 639 O O . LEU A 1 82 ? -3.870 5.283 9.771 1.00 98.25 82 LEU A O 1
ATOM 643 N N . ASP A 1 83 ? -1.708 5.660 10.142 1.00 97.38 83 ASP A N 1
ATOM 644 C CA . ASP A 1 83 ? -1.872 5.941 11.573 1.00 97.38 83 ASP A CA 1
ATOM 645 C C . ASP A 1 83 ? -2.786 7.150 11.833 1.00 97.38 83 ASP A C 1
ATOM 647 O O . ASP A 1 83 ? -3.463 7.198 12.862 1.00 97.38 83 ASP A O 1
ATOM 651 N N . ALA A 1 84 ? -2.863 8.087 10.879 1.00 95.94 84 ALA A N 1
ATOM 652 C CA . ALA A 1 84 ? -3.774 9.231 10.911 1.00 95.94 84 ALA A CA 1
ATOM 653 C C . ALA A 1 84 ? -5.216 8.899 10.468 1.00 95.94 84 ALA A C 1
ATOM 655 O O . ALA A 1 84 ? -6.088 9.775 10.510 1.00 95.94 84 ALA A O 1
ATOM 656 N N . PHE A 1 85 ? -5.484 7.655 10.050 1.00 96.44 85 PHE A N 1
ATOM 657 C CA . PHE A 1 85 ? -6.837 7.174 9.778 1.00 96.44 85 PHE A CA 1
ATOM 658 C C . PHE A 1 85 ? -7.727 7.321 11.016 1.00 96.44 85 PHE A C 1
ATOM 660 O O . PHE A 1 85 ? -7.310 7.050 12.145 1.00 96.44 85 PHE A O 1
ATOM 667 N N . ASN A 1 86 ? -8.969 7.729 10.773 1.00 91.69 86 ASN A N 1
ATOM 668 C CA . ASN A 1 86 ? -10.033 7.823 11.761 1.00 91.69 86 ASN A CA 1
ATOM 669 C C . ASN A 1 86 ? -11.384 7.555 11.086 1.00 91.69 86 ASN A C 1
ATOM 671 O O . ASN A 1 86 ? -11.501 7.629 9.862 1.00 91.69 86 ASN A O 1
ATOM 675 N N . SER A 1 87 ? -12.414 7.335 11.898 1.00 86.19 87 SER A N 1
ATOM 676 C CA . SER A 1 87 ? -13.776 7.004 11.461 1.00 86.19 87 SER A CA 1
ATOM 677 C C . SER A 1 87 ? -14.473 8.038 10.561 1.00 86.19 87 SER A C 1
ATOM 679 O O . SER A 1 87 ? -15.504 7.722 9.972 1.00 86.19 87 SER A O 1
ATOM 681 N N . GLY A 1 88 ? -13.938 9.257 10.419 1.00 90.69 88 GLY A N 1
ATOM 682 C CA . GLY A 1 88 ? -14.428 10.262 9.468 1.00 90.69 88 GLY A CA 1
ATOM 683 C C . GLY A 1 88 ? -13.868 10.122 8.046 1.00 90.69 88 GLY A C 1
ATOM 684 O O . GLY A 1 88 ? -14.244 10.895 7.166 1.00 90.69 88 GLY A O 1
ATOM 685 N N . VAL A 1 89 ? -12.943 9.188 7.808 1.00 95.19 89 VAL A N 1
ATOM 686 C CA . VAL A 1 89 ? -12.413 8.891 6.472 1.00 95.19 89 VAL A CA 1
ATOM 687 C C . VAL A 1 89 ? -13.381 7.969 5.732 1.00 95.19 89 VAL A C 1
ATOM 689 O O . VAL A 1 89 ? -13.680 6.868 6.182 1.00 95.19 89 VAL A O 1
ATOM 692 N N . GLU A 1 90 ? -13.835 8.407 4.562 1.00 94.88 90 GLU A N 1
ATOM 693 C CA . GLU A 1 90 ? -14.788 7.678 3.718 1.00 94.88 90 GLU A CA 1
ATOM 694 C C . GLU A 1 90 ? -14.085 6.789 2.684 1.00 94.88 90 GLU A C 1
ATOM 696 O O . GLU A 1 90 ? -14.623 5.760 2.276 1.00 94.88 90 GLU A O 1
ATOM 701 N N . ALA A 1 91 ? -12.880 7.174 2.252 1.00 96.19 91 ALA A N 1
ATOM 702 C CA . ALA A 1 91 ? -12.109 6.434 1.257 1.00 96.19 91 ALA A CA 1
ATOM 703 C C . ALA A 1 91 ? -10.601 6.516 1.515 1.00 96.19 91 ALA A C 1
ATOM 705 O O . ALA A 1 91 ? -10.073 7.576 1.855 1.00 96.19 91 ALA A O 1
ATOM 706 N N . ILE A 1 92 ? -9.904 5.403 1.283 1.00 97.75 92 ILE A N 1
ATOM 707 C CA . ILE A 1 92 ? -8.442 5.309 1.307 1.00 97.75 92 ILE A CA 1
ATOM 708 C C . ILE A 1 92 ? -7.969 4.941 -0.096 1.00 97.75 92 ILE A C 1
ATOM 710 O O . ILE A 1 92 ? -8.408 3.938 -0.656 1.00 97.75 92 ILE A O 1
ATOM 714 N N . TYR A 1 93 ? -7.040 5.722 -0.637 1.00 98.38 93 TYR A N 1
ATOM 715 C CA . TYR A 1 93 ? -6.403 5.455 -1.921 1.00 98.38 93 TYR A CA 1
ATOM 716 C C . TYR A 1 93 ? -4.947 5.068 -1.687 1.00 98.38 93 TYR A C 1
ATOM 718 O O . TYR A 1 93 ? -4.202 5.817 -1.059 1.00 98.38 93 TYR A O 1
ATOM 726 N N . ILE A 1 94 ? -4.544 3.907 -2.205 1.00 98.38 94 ILE A N 1
ATOM 727 C CA . ILE A 1 94 ? -3.148 3.464 -2.265 1.00 98.38 94 ILE A CA 1
ATOM 728 C C . ILE A 1 94 ? -2.771 3.421 -3.740 1.00 98.38 94 ILE A C 1
ATOM 730 O O . ILE A 1 94 ? -3.248 2.558 -4.475 1.00 98.38 94 ILE A O 1
ATOM 734 N N . GLN A 1 95 ? -1.968 4.382 -4.189 1.00 97.69 95 GLN A N 1
ATOM 735 C CA . GLN A 1 95 ? -1.870 4.695 -5.617 1.00 97.69 95 GLN A CA 1
ATOM 736 C C . GLN A 1 95 ? -0.442 4.975 -6.079 1.00 97.69 95 GLN A C 1
ATOM 738 O O . GLN A 1 95 ? 0.435 5.318 -5.284 1.00 97.69 95 GLN A O 1
ATOM 743 N N . ASN A 1 96 ? -0.233 4.833 -7.387 1.00 98.06 96 ASN A N 1
ATOM 744 C CA . ASN A 1 96 ? 0.989 5.188 -8.092 1.00 98.06 96 ASN A CA 1
ATOM 745 C C . ASN A 1 96 ? 0.607 5.855 -9.416 1.00 98.06 96 ASN A C 1
ATOM 747 O O . ASN A 1 96 ? -0.009 5.227 -10.275 1.00 98.06 96 ASN A O 1
ATOM 751 N N . SER A 1 97 ? 0.979 7.122 -9.568 1.00 96.88 97 SER A N 1
ATOM 752 C CA . SER A 1 97 ? 0.475 7.988 -10.643 1.00 96.88 97 SER A CA 1
ATOM 753 C C . SER A 1 97 ? 1.504 8.205 -11.757 1.00 96.88 97 SER A C 1
ATOM 755 O O . SER A 1 97 ? 1.378 9.125 -12.569 1.00 96.88 97 SER A O 1
ATOM 757 N N . LEU A 1 98 ? 2.558 7.379 -11.790 1.00 97.81 98 LEU A N 1
ATOM 758 C CA . LEU A 1 98 ? 3.580 7.441 -12.828 1.00 97.81 98 LEU A CA 1
ATOM 759 C C . LEU A 1 98 ? 2.996 7.028 -14.191 1.00 97.81 98 LEU A C 1
ATOM 761 O O . LEU A 1 98 ? 2.271 6.037 -14.258 1.00 97.81 98 LEU A O 1
ATOM 765 N N . PRO A 1 99 ? 3.358 7.707 -15.300 1.00 97.56 99 PRO A N 1
ATOM 766 C CA . PRO A 1 99 ? 2.723 7.477 -16.602 1.00 97.56 99 PRO A CA 1
ATOM 767 C C . PRO A 1 99 ? 2.848 6.051 -17.144 1.00 97.56 99 PRO A C 1
ATOM 769 O O . PRO A 1 99 ? 2.034 5.658 -17.963 1.00 97.56 99 PRO A O 1
ATOM 772 N N . TYR A 1 100 ? 3.862 5.306 -16.692 1.00 96.94 100 TYR A N 1
ATOM 773 C CA . TYR A 1 100 ? 4.164 3.943 -17.134 1.00 96.94 100 TYR A CA 1
ATOM 774 C C . TYR A 1 100 ? 3.645 2.851 -16.171 1.00 96.94 100 TYR A C 1
ATOM 776 O O . TYR A 1 100 ? 4.040 1.686 -16.263 1.00 96.94 100 TYR A O 1
ATOM 784 N N . ALA A 1 101 ? 2.844 3.223 -15.164 1.00 97.81 101 ALA A N 1
ATOM 785 C CA . ALA A 1 101 ? 2.384 2.301 -14.126 1.00 97.81 101 ALA A CA 1
ATOM 786 C C . ALA A 1 101 ? 1.483 1.187 -14.683 1.00 97.81 101 ALA A C 1
ATOM 788 O O . ALA A 1 101 ? 1.613 0.034 -14.270 1.00 97.81 101 ALA A O 1
ATOM 789 N N . ILE A 1 102 ? 0.616 1.521 -15.644 1.00 97.81 102 ILE A N 1
ATOM 790 C CA . ILE A 1 102 ? -0.316 0.573 -16.272 1.00 97.81 102 ILE A CA 1
ATOM 791 C C . ILE A 1 102 ? 0.459 -0.489 -17.052 1.00 97.81 102 ILE A C 1
ATOM 793 O O . ILE A 1 102 ? 0.199 -1.678 -16.908 1.00 97.81 102 ILE A O 1
ATOM 797 N N . GLU A 1 103 ? 1.479 -0.092 -17.806 1.00 97.94 103 GLU A N 1
ATOM 798 C CA . GLU A 1 103 ? 2.317 -1.016 -18.564 1.00 97.94 103 GLU A CA 1
ATOM 799 C C . GLU A 1 103 ? 3.039 -2.004 -17.640 1.00 97.94 103 GLU A C 1
ATOM 801 O O . GLU A 1 103 ? 3.194 -3.181 -17.975 1.00 97.94 103 GLU A O 1
ATOM 806 N N . LEU A 1 104 ? 3.471 -1.558 -16.455 1.00 98.12 104 LEU A N 1
ATOM 807 C CA . LEU A 1 104 ? 4.061 -2.449 -15.456 1.00 98.12 104 LEU A CA 1
ATOM 808 C C . LEU A 1 104 ? 3.034 -3.415 -14.853 1.00 98.12 104 LEU A C 1
ATOM 810 O O . LEU A 1 104 ? 3.381 -4.573 -14.618 1.00 98.12 104 LEU A O 1
ATOM 814 N N . GLU A 1 105 ? 1.797 -2.971 -14.630 1.00 98.31 105 GLU A N 1
ATOM 815 C CA . GLU A 1 105 ? 0.693 -3.831 -14.181 1.00 98.31 105 GLU A CA 1
ATOM 816 C C . GLU A 1 105 ? 0.289 -4.872 -15.244 1.00 98.31 105 GLU A C 1
ATOM 818 O O . GLU A 1 105 ? -0.057 -6.015 -14.924 1.00 98.31 105 GLU A O 1
ATOM 823 N N . ASP A 1 106 ? 0.417 -4.512 -16.518 1.00 98.12 106 ASP A N 1
ATOM 824 C CA . ASP A 1 106 ? 0.158 -5.385 -17.666 1.00 98.12 106 ASP A CA 1
ATOM 825 C C . ASP A 1 106 ? 1.354 -6.280 -18.036 1.00 98.12 106 ASP A C 1
ATOM 827 O O . ASP A 1 106 ? 1.318 -7.021 -19.020 1.00 98.12 106 ASP A O 1
ATOM 831 N N . GLY A 1 107 ? 2.409 -6.278 -17.215 1.00 97.00 107 GLY A N 1
ATOM 832 C CA . GLY A 1 107 ? 3.495 -7.251 -17.304 1.00 97.00 107 GLY A CA 1
ATOM 833 C C . GLY A 1 107 ? 4.643 -6.864 -18.237 1.00 97.00 107 GLY A C 1
ATOM 834 O O . GLY A 1 107 ? 5.432 -7.730 -18.614 1.00 97.00 107 GLY A O 1
ATOM 835 N N . HIS A 1 108 ? 4.807 -5.578 -18.572 1.00 96.50 108 HIS A N 1
ATOM 836 C CA . HIS A 1 108 ? 5.956 -5.095 -19.354 1.00 96.50 108 HIS A CA 1
ATOM 837 C C . HIS A 1 108 ? 7.301 -5.441 -18.683 1.00 96.50 108 HIS A C 1
ATOM 839 O O . HIS A 1 108 ? 8.308 -5.682 -19.352 1.00 96.50 108 HIS A O 1
ATOM 845 N N . SER A 1 109 ? 7.335 -5.517 -17.347 1.00 96.81 109 SER A N 1
ATOM 846 C CA . SER A 1 109 ? 8.516 -5.961 -16.606 1.00 96.81 109 SER A CA 1
ATOM 847 C C . SER A 1 109 ? 8.523 -7.470 -16.375 1.00 96.81 109 SER A C 1
ATOM 849 O O . SER A 1 109 ? 7.607 -8.031 -15.775 1.00 96.81 109 SER A O 1
ATOM 851 N N . LYS A 1 110 ? 9.651 -8.117 -16.699 1.00 96.81 110 LYS A N 1
ATOM 852 C CA . LYS A 1 110 ? 9.907 -9.529 -16.360 1.00 96.81 110 LYS A CA 1
ATOM 853 C C . LYS A 1 110 ? 9.904 -9.810 -14.851 1.00 96.81 110 LYS A C 1
ATOM 855 O O . LYS A 1 110 ? 9.771 -10.965 -14.466 1.00 96.81 110 LYS A O 1
ATOM 860 N N . GLN A 1 111 ? 10.077 -8.787 -14.008 1.00 97.44 111 GLN A N 1
ATOM 861 C CA . GLN A 1 111 ? 10.035 -8.932 -12.546 1.00 97.44 111 GLN A CA 1
ATOM 862 C C . GLN A 1 111 ? 8.596 -8.998 -12.008 1.00 97.44 111 GLN A C 1
ATOM 864 O O . GLN A 1 111 ? 8.372 -9.595 -10.961 1.00 97.44 111 GLN A O 1
ATOM 869 N N . ALA A 1 112 ? 7.627 -8.415 -12.723 1.00 96.56 112 ALA A N 1
ATOM 870 C CA . ALA A 1 112 ? 6.217 -8.380 -12.332 1.00 96.56 112 ALA A CA 1
ATOM 871 C C . ALA A 1 112 ? 5.300 -8.790 -13.506 1.00 96.56 112 ALA A C 1
ATOM 873 O O . ALA A 1 112 ? 4.397 -8.045 -13.877 1.00 96.56 112 ALA A O 1
ATOM 874 N N . PRO A 1 113 ? 5.487 -9.986 -14.101 1.00 96.81 113 PRO A N 1
ATOM 875 C CA . PRO A 1 113 ? 4.810 -10.377 -15.343 1.00 96.81 113 PRO A CA 1
ATOM 876 C C . PRO A 1 113 ? 3.293 -10.568 -15.195 1.00 96.81 113 PRO A C 1
ATOM 878 O O . PRO A 1 113 ? 2.594 -10.737 -16.186 1.00 96.81 113 PRO A O 1
ATOM 881 N N . ARG A 1 114 ? 2.783 -10.608 -13.960 1.00 97.31 114 ARG A N 1
ATOM 882 C CA . ARG A 1 114 ? 1.360 -10.799 -13.647 1.00 97.31 114 ARG A CA 1
ATOM 883 C C . ARG A 1 114 ? 0.702 -9.545 -13.061 1.00 97.31 114 ARG A C 1
ATOM 885 O O . ARG A 1 114 ? -0.464 -9.622 -12.671 1.00 97.31 114 ARG A O 1
ATOM 892 N N . GLY A 1 115 ? 1.435 -8.434 -12.998 1.00 97.56 115 GLY A N 1
ATOM 893 C CA . GLY A 1 115 ? 1.014 -7.218 -12.311 1.00 97.56 115 GLY A CA 1
ATOM 894 C C . GLY A 1 115 ? 1.185 -7.296 -10.797 1.00 97.56 115 GLY A C 1
ATOM 895 O O . GLY A 1 115 ? 1.203 -8.379 -10.208 1.00 97.56 115 GLY A O 1
ATOM 896 N N . MET A 1 116 ? 1.353 -6.139 -10.166 1.00 98.25 116 MET A N 1
ATOM 897 C CA . MET A 1 116 ? 1.447 -6.022 -8.715 1.00 98.25 116 MET A CA 1
ATOM 898 C C . MET A 1 116 ? 0.059 -5.844 -8.097 1.00 98.25 116 MET A C 1
ATOM 900 O O . MET A 1 116 ? -0.274 -6.568 -7.162 1.00 98.25 116 MET A O 1
ATOM 904 N N . VAL A 1 117 ? -0.782 -4.981 -8.674 1.00 98.25 117 VAL A N 1
ATOM 905 C CA . VAL A 1 117 ? -2.138 -4.693 -8.186 1.00 98.25 117 VAL A CA 1
ATOM 906 C C . VAL A 1 117 ? -3.018 -5.930 -8.296 1.00 98.25 117 VAL A C 1
ATOM 908 O O . VAL A 1 117 ? -3.645 -6.318 -7.313 1.00 98.25 117 VAL A O 1
ATOM 911 N N . ARG A 1 118 ? -3.024 -6.610 -9.449 1.00 98.25 118 ARG A N 1
ATOM 912 C CA . ARG A 1 118 ? -3.822 -7.828 -9.661 1.00 98.25 118 ARG A CA 1
ATOM 913 C C . ARG A 1 118 ? -3.473 -8.938 -8.678 1.00 98.25 118 ARG A C 1
ATOM 915 O O . ARG A 1 118 ? -4.369 -9.611 -8.178 1.00 98.25 118 ARG A O 1
ATOM 922 N N . ILE A 1 119 ? -2.185 -9.146 -8.403 1.00 98.25 119 ILE A N 1
ATOM 923 C CA . ILE A 1 119 ? -1.748 -10.179 -7.457 1.00 98.25 119 ILE A CA 1
ATOM 924 C C . ILE A 1 119 ? -2.111 -9.787 -6.029 1.00 98.25 119 ILE A C 1
ATOM 926 O O . ILE A 1 119 ? -2.673 -10.610 -5.315 1.00 98.25 119 ILE A O 1
ATOM 930 N N . THR A 1 120 ? -1.858 -8.540 -5.632 1.00 98.50 120 THR A N 1
ATOM 931 C CA . THR A 1 120 ? -2.253 -8.040 -4.313 1.00 98.50 120 THR A CA 1
ATOM 932 C C . THR A 1 120 ? -3.763 -8.163 -4.104 1.00 98.50 120 THR A C 1
ATOM 934 O O . THR A 1 120 ? -4.180 -8.634 -3.055 1.00 98.50 120 THR A O 1
ATOM 937 N N . ALA A 1 121 ? -4.587 -7.834 -5.102 1.00 98.06 121 ALA A N 1
ATOM 938 C CA . ALA A 1 121 ? -6.044 -7.925 -5.006 1.00 98.06 121 ALA A CA 1
ATOM 939 C C . ALA A 1 121 ? -6.552 -9.352 -4.736 1.00 98.06 121 ALA A C 1
ATOM 941 O O . ALA A 1 121 ? -7.516 -9.526 -3.995 1.00 98.06 121 ALA A O 1
ATOM 942 N N . ILE A 1 122 ? -5.892 -10.371 -5.296 1.00 98.25 122 ILE A N 1
ATOM 943 C CA . ILE A 1 122 ? -6.221 -11.782 -5.035 1.00 98.25 122 ILE A CA 1
ATOM 944 C C . ILE A 1 122 ? -5.922 -12.159 -3.574 1.00 98.25 122 ILE A C 1
ATOM 946 O O . ILE A 1 122 ? -6.658 -12.945 -2.988 1.00 98.25 122 ILE A O 1
ATOM 950 N N . GLU A 1 123 ? -4.871 -11.589 -2.983 1.00 98.19 123 GLU A N 1
ATOM 951 C CA . GLU A 1 123 ? -4.409 -11.904 -1.622 1.00 98.19 123 GLU A CA 1
ATOM 952 C C . GLU A 1 123 ? -5.227 -11.195 -0.521 1.00 98.19 123 GLU A C 1
ATOM 954 O O . GLU A 1 123 ? -5.165 -11.594 0.642 1.00 98.19 123 GLU A O 1
ATOM 959 N N . ILE A 1 124 ? -6.006 -10.157 -0.859 1.00 97.94 124 ILE A N 1
ATOM 960 C CA . ILE A 1 124 ? -6.718 -9.321 0.126 1.00 97.94 124 ILE A CA 1
ATOM 961 C C . ILE A 1 124 ? -7.665 -10.138 1.010 1.00 97.94 124 ILE A C 1
ATOM 963 O O . ILE A 1 124 ? -7.708 -9.903 2.217 1.00 97.94 124 ILE A O 1
ATOM 967 N N . GLN A 1 125 ? -8.414 -11.088 0.442 1.00 96.69 125 GLN A N 1
ATOM 968 C CA . GLN A 1 125 ? -9.393 -11.853 1.221 1.00 96.69 125 GLN A CA 1
ATOM 969 C C . GLN A 1 125 ? -8.721 -12.692 2.315 1.00 96.69 125 GLN A C 1
ATOM 971 O O . GLN A 1 125 ? -9.205 -12.729 3.445 1.00 96.69 125 GLN A O 1
ATOM 976 N N . ASP A 1 126 ? -7.572 -13.296 2.011 1.00 98.00 126 ASP A N 1
ATOM 977 C CA . ASP A 1 126 ? -6.817 -14.080 2.988 1.00 98.00 126 ASP A CA 1
ATOM 978 C C . ASP A 1 126 ? -6.336 -13.189 4.144 1.00 98.00 126 ASP A C 1
ATOM 980 O O . ASP A 1 126 ? -6.407 -13.574 5.313 1.00 98.00 126 ASP A O 1
ATOM 984 N N . TRP A 1 127 ? -5.906 -11.958 3.847 1.00 98.31 127 TRP A N 1
ATOM 985 C CA . TRP A 1 127 ? -5.483 -11.006 4.876 1.00 98.31 127 TRP A CA 1
ATOM 986 C C . TRP A 1 127 ? -6.633 -10.479 5.722 1.00 98.31 127 TRP A C 1
ATOM 988 O O . TRP A 1 127 ? -6.447 -10.308 6.924 1.00 98.31 127 TRP A O 1
ATOM 998 N N . ILE A 1 128 ? -7.806 -10.246 5.128 1.00 97.94 128 ILE A N 1
ATOM 999 C CA . ILE A 1 128 ? -9.021 -9.893 5.873 1.00 97.94 128 ILE A CA 1
ATOM 1000 C C . ILE A 1 128 ? -9.291 -10.962 6.934 1.00 97.94 128 ILE A C 1
ATOM 1002 O O . ILE A 1 128 ? -9.440 -10.644 8.115 1.00 97.94 128 ILE A O 1
ATOM 1006 N N . ASP A 1 129 ? -9.277 -12.230 6.531 1.00 97.69 129 ASP A N 1
ATOM 1007 C CA . ASP A 1 129 ? -9.555 -13.350 7.422 1.00 97.69 129 ASP A CA 1
ATOM 1008 C C . ASP A 1 129 ? -8.479 -13.503 8.512 1.00 97.69 129 ASP A C 1
ATOM 1010 O O . ASP A 1 129 ? -8.784 -13.831 9.662 1.00 97.69 129 ASP A O 1
ATOM 1014 N N . GLU A 1 130 ? -7.208 -13.277 8.176 1.00 97.50 130 GLU A N 1
ATOM 1015 C CA . GLU A 1 130 ? -6.100 -13.305 9.134 1.00 97.50 130 GLU A CA 1
ATOM 1016 C C . GLU A 1 130 ? -6.185 -12.186 10.174 1.00 97.50 130 GLU A C 1
ATOM 1018 O O . GLU A 1 130 ? -6.131 -12.477 11.370 1.00 97.50 130 GLU A O 1
ATOM 1023 N N . ILE A 1 131 ? -6.361 -10.937 9.736 1.00 97.88 131 ILE A N 1
ATOM 1024 C CA . ILE A 1 131 ? -6.417 -9.764 10.620 1.00 97.88 131 ILE A CA 1
ATOM 1025 C C . ILE A 1 131 ? -7.654 -9.851 11.518 1.00 97.88 131 ILE A C 1
ATOM 1027 O O . ILE A 1 131 ? -7.565 -9.628 12.724 1.00 97.88 131 ILE A O 1
ATOM 1031 N N . ALA A 1 132 ? -8.803 -10.260 10.969 1.00 95.81 132 ALA A N 1
ATOM 1032 C CA . ALA A 1 132 ? -10.010 -10.466 11.761 1.00 95.81 132 ALA A CA 1
ATOM 1033 C C . ALA A 1 132 ? -9.794 -11.514 12.864 1.00 95.81 132 ALA A C 1
ATOM 1035 O O . ALA A 1 132 ? -10.285 -11.344 13.979 1.00 95.81 132 ALA A O 1
ATOM 1036 N N . ARG A 1 133 ? -9.047 -12.593 12.597 1.00 95.94 133 ARG A N 1
ATOM 1037 C CA . ARG A 1 133 ? -8.687 -13.573 13.635 1.00 95.94 133 ARG A CA 1
ATOM 1038 C C . ARG A 1 133 ? -7.720 -13.003 14.667 1.00 95.94 133 ARG A C 1
ATOM 1040 O O . ARG A 1 133 ? -7.848 -13.353 15.834 1.00 95.94 133 ARG A O 1
ATOM 1047 N N . GLU A 1 134 ? -6.759 -12.184 14.254 1.00 94.50 134 GLU A N 1
ATOM 1048 C CA . GLU A 1 134 ? -5.772 -11.570 15.147 1.00 94.50 134 GLU A CA 1
ATOM 1049 C C . GLU A 1 134 ? -6.430 -10.620 16.152 1.00 94.50 134 GLU A C 1
ATOM 1051 O O . GLU A 1 134 ? -6.211 -10.762 17.349 1.00 94.50 134 GLU A O 1
ATOM 1056 N N . LEU A 1 135 ? -7.328 -9.748 15.689 1.00 92.50 135 LEU A N 1
ATOM 1057 C CA . LEU A 1 135 ? -8.027 -8.768 16.530 1.00 92.50 135 LEU A CA 1
ATOM 1058 C C . LEU A 1 135 ? -9.132 -9.366 17.415 1.00 92.50 135 LEU A C 1
ATOM 1060 O O . LEU A 1 135 ? -9.738 -8.649 18.210 1.00 92.50 135 LEU A O 1
ATOM 1064 N N . ASN A 1 136 ? -9.479 -10.642 17.226 1.00 84.31 136 ASN A N 1
ATOM 1065 C CA . ASN A 1 136 ? -10.470 -11.378 18.025 1.00 84.31 136 ASN A CA 1
ATOM 1066 C C . ASN A 1 136 ? -9.838 -12.230 19.142 1.00 84.31 136 ASN A C 1
ATOM 1068 O O . ASN A 1 136 ? -10.579 -12.891 19.871 1.00 84.31 136 ASN A O 1
ATOM 1072 N N . ARG A 1 137 ? -8.505 -12.268 19.244 1.00 68.56 137 ARG A N 1
ATOM 1073 C CA . ARG A 1 137 ? -7.783 -12.950 20.328 1.00 68.56 137 ARG A CA 1
ATOM 1074 C C . ARG A 1 137 ? -7.619 -12.037 21.532 1.00 68.56 137 ARG A C 1
ATOM 1076 O O . ARG A 1 137 ? -7.647 -12.593 22.651 1.00 68.56 137 ARG A O 1
#

Secondary structure (DSSP, 8-state):
------S----HHHHHHHHHHHHHHHHHHHHHHHHHHHHHS--SSSTTGGG-EEEESS----------SSSHHHHHHHHHHHHT--TT---EEEE---TTHHHHHTT-STTSTT-SHHHHHHHHHHHHHHHHHHTT-

Foldseek 3Di:
DDDDDDDDDPCPVVVVLVQVLVLVLQLQLQLLLLCLLLVLQDDDQQQQSVQWAKDFPDDDLDRDPDHDRPSVVRSVRRSVVSVPDHPVTPDMDGDGNDPCQVVVQCQVDPSNNNGRNVVSVVCSVVSSVVSVVVSVD

Organism: NCBI:txid1123402

Sequence (137 aa):
MSNQSGWDIDLSSLLQSYSDRLDDFVKMLGLRVLSSLVMKSPVDTGRFRGNWHVSFNKEDMTQFENLDKTGAIVISTGQAALDAFNSGVEAIYIQNSLPYAIELEDGHSKQAPRGMVRITAIEIQDWIDEIARELNR

Radius of gyration: 19.22 Å; chains: 1; bounding box: 48×28×66 Å

pLDDT: mean 93.74, std 10.12, range [37.91, 98.81]